Protein AF-R0CMU3-F1 (afdb_monomer_lite)

Radius of gyration: 20.27 Å; chains: 1; bounding box: 68×29×49 Å

pLDDT: mean 73.04, std 15.35, range [37.12, 91.12]

Organism: NCBI:txid1264675

Secondary structure (DSSP, 8-state):
-----SSSHHHHHHHHHHHHHHHHHHHHHHHHHHHHHHHHHHHHHHHTSHHHHHHHHHSPTT------B---HHHHHHTTSS-TTSPP-EEEEEEEGGG--TTSTT-SEEEEEEEETTEEEEEEE---

Sequence (128 aa):
MKSWILMGAASVAMACGAAIAADAESDLQLLSSAANAYAVNNFASLFKGTDVQDRVVAIPRGAAYGQSLHPSTDALKAMAYLPQTAAGGDVLLEFNPPSCNTKAVGACNLMVHTTVAGVRRTQIIHAR

Foldseek 3Di:
DDDDPDPPPVVVVVVVVVVVVVLQVVLQVLVLQLQVVVCVVCVLVVCPPVVNLVVLLVDPQPDWQPDWDWCFPVNSCVVVSHPPPGDGWTWTKTWRSNQDDNVDRQRIKIWIWIGGPRDIDIDIDGRD

Structure (mmCIF, N/CA/C/O backbone):
data_AF-R0CMU3-F1
#
_entry.id   AF-R0CMU3-F1
#
loop_
_atom_site.group_PDB
_atom_site.id
_atom_site.type_symbol
_atom_site.label_atom_id
_atom_site.label_alt_id
_atom_site.label_comp_id
_atom_site.label_asym_id
_atom_site.label_entity_id
_atom_site.label_seq_id
_atom_site.pdbx_PDB_ins_code
_atom_site.Cartn_x
_atom_site.Cartn_y
_atom_site.Cartn_z
_atom_site.occupancy
_atom_site.B_iso_or_equiv
_atom_site.auth_seq_id
_atom_site.auth_comp_id
_atom_site.auth_asym_id
_atom_site.auth_atom_id
_atom_site.pdbx_PDB_model_num
ATOM 1 N N . MET A 1 1 ? 52.063 -18.829 -26.736 1.00 37.12 1 MET A N 1
ATOM 2 C CA . MET A 1 1 ? 51.169 -17.651 -26.850 1.00 37.12 1 MET A CA 1
ATOM 3 C C . MET A 1 1 ? 49.748 -18.188 -26.994 1.00 37.12 1 MET A C 1
ATOM 5 O O . MET A 1 1 ? 49.597 -19.109 -27.773 1.00 37.12 1 MET A O 1
ATOM 9 N N . LYS A 1 2 ? 48.675 -17.747 -26.342 1.00 45.25 2 LYS A N 1
ATOM 10 C CA . LYS A 1 2 ? 48.407 -16.915 -25.162 1.00 45.25 2 LYS A CA 1
ATOM 11 C C . LYS A 1 2 ? 46.877 -17.069 -24.984 1.00 45.25 2 LYS A C 1
ATOM 13 O O . LYS A 1 2 ? 46.145 -16.645 -25.869 1.00 45.25 2 LYS A O 1
ATOM 18 N N . SER A 1 3 ? 46.413 -17.737 -23.922 1.00 44.94 3 SER A N 1
ATOM 19 C CA . SER A 1 3 ? 44.981 -17.949 -23.626 1.00 44.94 3 SER A CA 1
ATOM 20 C C . SER A 1 3 ? 44.270 -16.631 -23.350 1.00 44.94 3 SER A C 1
ATOM 22 O O . SER A 1 3 ? 44.597 -15.977 -22.365 1.00 44.94 3 SER A O 1
ATOM 24 N N . TRP A 1 4 ? 43.295 -16.269 -24.180 1.00 53.50 4 TRP A N 1
ATOM 25 C CA . TRP A 1 4 ? 42.271 -15.256 -23.903 1.00 53.50 4 TRP A CA 1
ATOM 26 C C . TRP A 1 4 ? 40.962 -15.767 -24.508 1.00 53.50 4 TRP A C 1
ATOM 28 O O . TRP A 1 4 ? 41.000 -16.569 -25.433 1.00 53.50 4 TRP A O 1
ATOM 38 N N . ILE A 1 5 ? 39.826 -15.270 -24.022 1.00 53.28 5 ILE A N 1
ATOM 39 C CA . ILE A 1 5 ? 38.448 -15.672 -24.369 1.00 53.28 5 ILE A CA 1
ATOM 40 C C . ILE A 1 5 ? 37.911 -16.809 -23.487 1.00 53.28 5 ILE A C 1
ATOM 42 O O . ILE A 1 5 ? 37.691 -17.918 -23.943 1.00 53.28 5 ILE A O 1
ATOM 46 N N . LEU A 1 6 ? 37.647 -16.512 -22.213 1.00 49.19 6 LEU A N 1
ATOM 47 C CA . LEU A 1 6 ? 36.534 -17.133 -21.462 1.00 49.19 6 LEU A CA 1
ATOM 48 C C . LEU A 1 6 ? 35.970 -16.205 -20.359 1.00 49.19 6 LEU A C 1
ATOM 50 O O . LEU A 1 6 ? 35.104 -16.600 -19.592 1.00 49.19 6 LEU A O 1
ATOM 54 N N . MET A 1 7 ? 36.394 -14.934 -20.313 1.00 49.50 7 MET A N 1
ATOM 55 C CA . MET A 1 7 ? 36.027 -13.957 -19.271 1.00 49.50 7 MET A CA 1
ATOM 56 C C . MET A 1 7 ? 34.880 -13.007 -19.683 1.00 49.50 7 MET A C 1
ATOM 58 O O . MET A 1 7 ? 34.650 -11.994 -19.031 1.00 49.50 7 MET A O 1
ATOM 62 N N . GLY A 1 8 ? 34.199 -13.283 -20.803 1.00 50.25 8 GLY A N 1
ATOM 63 C CA . GLY A 1 8 ? 33.208 -12.370 -21.397 1.00 50.25 8 GLY A CA 1
ATOM 64 C C . GLY A 1 8 ? 31.756 -12.633 -20.986 1.00 50.25 8 GLY A C 1
ATOM 65 O O . GLY A 1 8 ? 30.990 -11.691 -20.829 1.00 50.25 8 GLY A O 1
ATOM 66 N N . ALA A 1 9 ? 31.366 -13.893 -20.772 1.00 50.03 9 ALA A N 1
ATOM 67 C CA . ALA A 1 9 ? 29.960 -14.244 -20.539 1.00 50.03 9 ALA A CA 1
ATOM 68 C C . ALA A 1 9 ? 29.496 -13.978 -19.094 1.00 50.03 9 ALA A C 1
ATOM 70 O O . ALA A 1 9 ? 28.365 -13.547 -18.877 1.00 50.03 9 ALA A O 1
ATOM 71 N N . ALA A 1 10 ? 30.377 -14.170 -18.106 1.00 48.03 10 ALA A N 1
ATOM 72 C CA . ALA A 1 10 ? 30.051 -13.925 -16.698 1.00 48.03 10 ALA A CA 1
ATOM 73 C C . ALA A 1 10 ? 29.797 -12.433 -16.407 1.00 48.03 10 ALA A C 1
ATOM 75 O O . ALA A 1 10 ? 28.915 -12.088 -15.625 1.00 48.03 10 ALA A O 1
ATOM 76 N N . SER A 1 11 ? 30.524 -11.542 -17.084 1.00 45.19 11 SER A N 1
ATOM 77 C CA . SER A 1 11 ? 30.428 -10.089 -16.901 1.00 45.19 11 SER A CA 1
ATOM 78 C C . SER A 1 11 ? 29.117 -9.512 -17.447 1.00 45.19 11 SER A C 1
ATOM 80 O O . SER A 1 11 ? 28.551 -8.602 -16.849 1.00 45.19 11 SER A O 1
ATOM 82 N N . VAL A 1 12 ? 28.596 -10.066 -18.550 1.00 49.59 12 VAL A N 1
ATOM 83 C CA . VAL A 1 12 ? 27.335 -9.614 -19.169 1.00 49.59 12 VAL A CA 1
ATOM 84 C C . VAL A 1 12 ? 26.121 -10.096 -18.369 1.00 49.59 12 VAL A C 1
ATOM 86 O O . VAL A 1 12 ? 25.192 -9.322 -18.146 1.00 49.59 12 VAL A O 1
ATOM 89 N N . ALA A 1 13 ? 26.142 -11.336 -17.866 1.00 45.94 13 ALA A N 1
ATOM 90 C CA . ALA A 1 13 ? 25.067 -11.861 -17.021 1.00 45.94 13 ALA A CA 1
ATOM 91 C C . ALA A 1 13 ? 24.962 -11.115 -15.676 1.00 45.94 13 ALA A C 1
ATOM 93 O O . ALA A 1 13 ? 23.858 -10.792 -15.238 1.00 45.94 13 ALA A O 1
ATOM 94 N N . MET A 1 14 ? 26.099 -10.774 -15.052 1.00 46.78 14 MET A N 1
ATOM 95 C CA . MET A 1 14 ? 26.120 -9.972 -13.820 1.00 46.78 14 MET A CA 1
ATOM 96 C C . MET A 1 14 ? 25.670 -8.522 -14.047 1.00 46.78 14 MET A C 1
ATOM 98 O O . MET A 1 14 ? 24.945 -7.980 -13.217 1.00 46.78 14 MET A O 1
ATOM 102 N N . ALA A 1 15 ? 26.035 -7.904 -15.175 1.00 46.22 15 ALA A N 1
ATOM 103 C CA . ALA A 1 15 ? 25.594 -6.548 -15.508 1.00 46.22 15 ALA A CA 1
ATOM 104 C C . ALA A 1 15 ? 24.087 -6.472 -15.813 1.00 46.22 15 ALA A C 1
ATOM 106 O O . ALA A 1 15 ? 23.430 -5.512 -15.419 1.00 46.22 15 ALA A O 1
ATOM 107 N N . CYS A 1 16 ? 23.523 -7.496 -16.462 1.00 49.50 16 CYS A N 1
ATOM 108 C CA . CYS A 1 16 ? 22.091 -7.557 -16.753 1.00 49.50 16 CYS A CA 1
ATOM 109 C C . CYS A 1 16 ? 21.263 -7.792 -15.478 1.00 49.50 16 CYS A C 1
ATOM 111 O O . CYS A 1 16 ? 20.283 -7.091 -15.251 1.00 49.50 16 CYS A O 1
ATOM 113 N N . GLY A 1 17 ? 21.704 -8.691 -14.588 1.00 48.03 17 GLY A N 1
ATOM 114 C CA . GLY A 1 17 ? 21.063 -8.888 -13.282 1.00 48.03 17 GLY A CA 1
ATOM 115 C C . GLY A 1 17 ? 21.130 -7.650 -12.377 1.00 48.03 17 GLY A C 1
ATOM 116 O O . GLY A 1 17 ? 20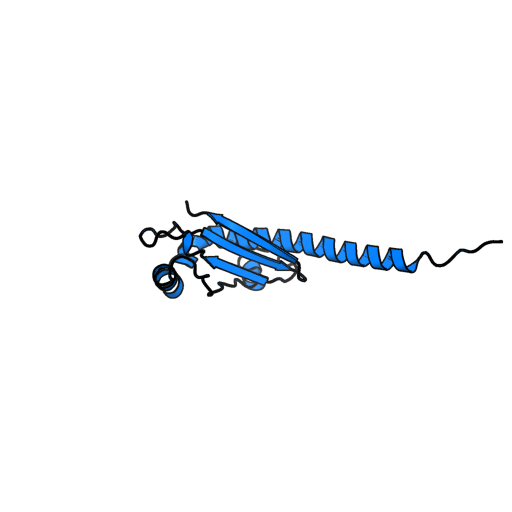.155 -7.337 -11.699 1.00 48.03 17 GLY A O 1
ATOM 117 N N . ALA A 1 18 ? 22.244 -6.910 -12.404 1.00 58.69 18 ALA A N 1
ATOM 118 C CA . ALA A 1 18 ? 22.398 -5.669 -11.643 1.00 58.69 18 ALA A CA 1
ATOM 119 C C . ALA A 1 18 ? 21.528 -4.520 -12.185 1.00 58.69 18 ALA A C 1
ATOM 121 O O . ALA A 1 18 ? 20.983 -3.759 -11.390 1.00 58.69 18 ALA A O 1
ATOM 122 N N . ALA A 1 19 ? 21.361 -4.412 -13.508 1.00 53.66 19 ALA A N 1
ATOM 123 C CA . ALA A 1 19 ? 20.463 -3.430 -14.120 1.00 53.66 19 ALA A CA 1
ATOM 124 C C . ALA A 1 19 ? 18.991 -3.720 -13.782 1.00 53.66 19 ALA A C 1
ATOM 126 O O . ALA A 1 19 ? 18.294 -2.836 -13.298 1.00 53.66 19 ALA A O 1
ATOM 127 N N . ILE A 1 20 ? 18.556 -4.980 -13.911 1.00 59.84 20 ILE A N 1
ATOM 128 C CA . ILE A 1 20 ? 17.186 -5.398 -13.566 1.00 59.84 20 ILE A CA 1
ATOM 129 C C . ILE A 1 20 ? 16.892 -5.158 -12.074 1.00 59.84 20 ILE A C 1
ATOM 131 O O . ILE A 1 20 ? 15.800 -4.722 -11.723 1.00 59.84 20 ILE A O 1
ATOM 135 N N . ALA A 1 21 ? 17.864 -5.404 -11.188 1.00 59.84 21 ALA A N 1
ATOM 136 C CA . ALA A 1 21 ? 17.715 -5.132 -9.759 1.00 59.84 21 ALA A CA 1
ATOM 137 C C . ALA A 1 21 ? 17.691 -3.626 -9.428 1.00 59.84 21 ALA A C 1
ATOM 139 O O . ALA A 1 21 ? 16.971 -3.217 -8.520 1.00 59.84 21 ALA A O 1
ATOM 140 N N . ALA A 1 22 ? 18.451 -2.798 -10.155 1.00 61.38 22 ALA A N 1
ATOM 141 C CA . ALA A 1 22 ? 18.462 -1.347 -9.968 1.00 61.38 22 ALA A CA 1
ATOM 142 C C . ALA A 1 22 ? 17.155 -0.690 -10.444 1.00 61.38 22 ALA A C 1
ATOM 144 O O . ALA A 1 22 ? 16.610 0.160 -9.737 1.00 61.38 22 ALA A O 1
ATOM 145 N N . ASP A 1 23 ? 16.630 -1.123 -11.592 1.00 69.94 23 ASP A N 1
ATOM 146 C CA . ASP A 1 23 ? 15.336 -0.668 -12.107 1.00 69.94 23 ASP A CA 1
ATOM 147 C C . ASP A 1 23 ? 14.199 -1.092 -11.162 1.00 69.94 23 ASP A C 1
ATOM 149 O O . ASP A 1 23 ? 13.372 -0.265 -10.777 1.00 69.94 23 ASP A O 1
ATOM 153 N N . ALA A 1 24 ? 14.229 -2.335 -10.665 1.00 74.38 24 ALA A N 1
ATOM 154 C CA . ALA A 1 24 ? 13.255 -2.825 -9.690 1.00 74.38 24 ALA A CA 1
ATOM 155 C C . ALA A 1 24 ? 13.286 -2.054 -8.357 1.00 74.38 24 ALA A C 1
ATOM 157 O O . ALA A 1 24 ? 12.230 -1.803 -7.779 1.00 74.38 24 ALA A O 1
ATOM 158 N N . GLU A 1 25 ? 14.460 -1.649 -7.861 1.00 82.19 25 GLU A N 1
ATOM 159 C CA . GLU A 1 25 ? 14.568 -0.850 -6.631 1.00 82.19 25 GLU A CA 1
ATOM 160 C C . GLU A 1 25 ? 14.047 0.583 -6.835 1.00 82.19 25 GLU A C 1
ATOM 162 O O . GLU A 1 25 ? 13.390 1.138 -5.949 1.00 82.19 25 GLU A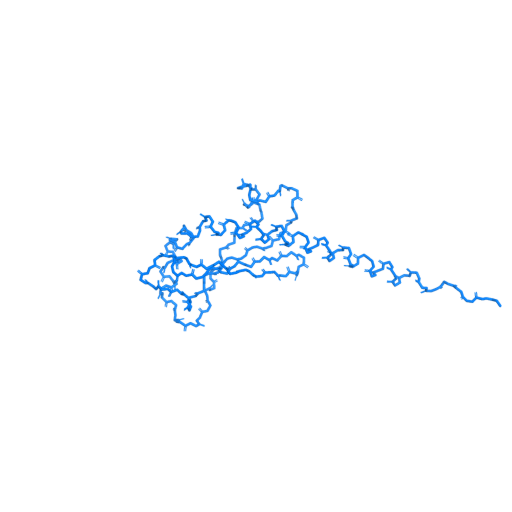 O 1
ATOM 167 N N . SER A 1 26 ? 14.294 1.178 -8.009 1.00 84.88 26 SER A N 1
ATOM 168 C CA . SER A 1 26 ? 13.759 2.496 -8.369 1.00 84.88 26 SER A CA 1
ATOM 169 C C . SER A 1 26 ? 12.231 2.475 -8.463 1.00 84.88 26 SER A C 1
ATOM 171 O O . SER A 1 26 ? 11.556 3.300 -7.837 1.00 84.88 26 SER A O 1
ATOM 173 N N . ASP A 1 27 ? 11.677 1.479 -9.155 1.00 86.69 27 ASP A N 1
ATOM 174 C CA . ASP A 1 27 ? 10.234 1.266 -9.260 1.00 86.69 27 ASP A CA 1
ATOM 175 C C . ASP A 1 27 ? 9.606 0.959 -7.894 1.00 86.69 27 ASP A C 1
ATOM 177 O O . ASP A 1 27 ? 8.553 1.505 -7.549 1.00 86.69 27 ASP A O 1
ATOM 181 N N . LEU A 1 28 ? 10.276 0.157 -7.059 1.00 88.44 28 LEU A N 1
ATOM 182 C CA . LEU A 1 28 ? 9.844 -0.115 -5.690 1.00 88.44 28 LEU A CA 1
ATOM 183 C C . LEU A 1 28 ? 9.814 1.161 -4.849 1.00 88.44 28 LEU A C 1
ATOM 185 O O . LEU A 1 28 ? 8.883 1.356 -4.064 1.00 88.44 28 LEU A O 1
ATOM 189 N N . GLN A 1 29 ? 10.805 2.042 -4.993 1.00 90.44 29 GLN A N 1
ATOM 190 C CA . GLN A 1 29 ? 10.847 3.313 -4.278 1.00 90.44 29 GLN A CA 1
ATOM 191 C C . GLN A 1 29 ? 9.708 4.243 -4.713 1.00 90.44 29 GLN A C 1
ATOM 193 O O . GLN A 1 29 ? 9.064 4.857 -3.855 1.00 90.44 29 GLN A O 1
ATOM 198 N N . LEU A 1 30 ? 9.427 4.312 -6.015 1.00 90.44 30 LEU A N 1
ATOM 199 C CA . LEU A 1 30 ? 8.326 5.092 -6.573 1.00 90.44 30 LEU A CA 1
ATOM 200 C C . LEU A 1 30 ? 6.967 4.571 -6.077 1.00 90.44 30 LEU A C 1
ATOM 202 O O . LEU A 1 30 ? 6.170 5.341 -5.533 1.00 90.44 30 LEU A O 1
ATOM 206 N N . LEU A 1 31 ? 6.732 3.259 -6.186 1.00 90.50 31 LEU A N 1
ATOM 207 C CA . LEU A 1 31 ? 5.500 2.611 -5.736 1.00 90.50 31 LEU A CA 1
ATOM 208 C C . LEU A 1 31 ? 5.321 2.728 -4.218 1.00 90.50 31 LEU A C 1
ATOM 210 O O . LEU A 1 31 ? 4.224 3.033 -3.756 1.00 90.50 31 LEU A O 1
ATOM 214 N N . SER A 1 32 ? 6.397 2.561 -3.439 1.00 90.94 32 SER A N 1
ATOM 215 C CA . SER A 1 32 ? 6.393 2.770 -1.982 1.00 90.94 32 SER A CA 1
ATOM 216 C C . SER A 1 32 ? 5.940 4.176 -1.612 1.00 90.94 32 SER A C 1
ATOM 218 O O . SER A 1 32 ? 5.106 4.341 -0.727 1.00 90.94 32 SER A O 1
ATOM 220 N N . SER A 1 33 ? 6.486 5.191 -2.286 1.00 91.12 33 SER A N 1
ATOM 221 C CA . SER A 1 33 ? 6.140 6.591 -2.037 1.00 91.12 33 SER A CA 1
ATOM 222 C C . SER A 1 33 ? 4.666 6.867 -2.350 1.00 91.12 33 SER A C 1
ATOM 224 O O . SER A 1 33 ? 3.951 7.435 -1.523 1.00 91.12 33 SER A O 1
ATOM 226 N N . ALA A 1 34 ? 4.187 6.389 -3.504 1.00 90.94 34 ALA A N 1
ATOM 227 C CA . ALA A 1 34 ? 2.796 6.527 -3.930 1.00 90.94 34 ALA A CA 1
ATOM 228 C C . ALA A 1 34 ? 1.821 5.829 -2.968 1.00 90.94 34 ALA A C 1
ATOM 230 O O . ALA A 1 34 ? 0.844 6.432 -2.521 1.00 90.94 34 ALA A O 1
ATOM 231 N N . ALA A 1 35 ? 2.112 4.576 -2.605 1.00 90.56 35 ALA A N 1
ATOM 232 C CA . ALA A 1 35 ? 1.318 3.796 -1.664 1.00 90.56 35 ALA A CA 1
ATOM 233 C C . ALA A 1 35 ? 1.265 4.455 -0.280 1.00 90.56 35 ALA A C 1
ATOM 235 O O . ALA A 1 35 ? 0.196 4.533 0.324 1.00 90.56 35 ALA A O 1
ATOM 236 N N . ASN A 1 36 ? 2.395 4.978 0.203 1.00 90.81 36 ASN A N 1
ATOM 237 C CA . ASN A 1 36 ? 2.463 5.687 1.476 1.00 90.81 36 ASN A CA 1
ATOM 238 C C . ASN A 1 36 ? 1.641 6.984 1.447 1.00 90.81 36 ASN A C 1
ATOM 240 O O . ASN A 1 36 ? 0.848 7.229 2.352 1.00 90.81 36 ASN A O 1
ATOM 244 N N . ALA A 1 37 ? 1.757 7.789 0.387 1.00 90.00 37 ALA A N 1
ATOM 245 C CA . ALA A 1 37 ? 0.965 9.008 0.229 1.00 90.00 37 ALA A CA 1
ATOM 246 C C . ALA A 1 37 ? -0.545 8.716 0.154 1.00 90.00 37 ALA A C 1
ATOM 248 O O . ALA A 1 37 ? -1.346 9.407 0.788 1.00 90.00 37 ALA A O 1
ATOM 249 N N . TYR A 1 38 ? -0.941 7.667 -0.574 1.00 89.50 38 TYR A N 1
ATOM 250 C CA . TYR A 1 38 ? -2.327 7.205 -0.613 1.00 89.50 38 TYR A CA 1
ATOM 251 C C . TYR A 1 38 ? -2.815 6.793 0.778 1.00 89.50 38 TYR A C 1
ATOM 253 O O . TYR A 1 38 ? -3.864 7.258 1.227 1.00 89.50 38 TYR A O 1
ATOM 261 N N . ALA A 1 39 ? -2.040 5.964 1.474 1.00 88.06 39 ALA A N 1
ATOM 262 C CA . ALA A 1 39 ? -2.387 5.441 2.784 1.00 88.06 39 ALA A CA 1
ATOM 263 C C . ALA A 1 39 ? -2.479 6.544 3.852 1.00 88.06 39 ALA A C 1
ATOM 265 O O . ALA A 1 39 ? -3.409 6.521 4.650 1.00 88.06 39 ALA A O 1
ATOM 266 N N . VAL A 1 40 ? -1.595 7.550 3.831 1.00 87.75 40 VAL A N 1
ATOM 267 C CA . VAL A 1 40 ? -1.675 8.722 4.722 1.00 87.75 40 VAL A CA 1
ATOM 268 C C . VAL A 1 40 ? -2.931 9.548 4.435 1.00 87.75 40 VAL A C 1
ATOM 270 O O . VAL A 1 40 ? -3.685 9.854 5.358 1.00 87.75 40 VAL A O 1
ATOM 273 N N . ASN A 1 41 ? -3.201 9.874 3.167 1.00 87.69 41 ASN A N 1
ATOM 274 C CA . ASN A 1 41 ? -4.334 10.732 2.799 1.00 87.69 41 ASN A CA 1
ATOM 275 C C . ASN A 1 41 ? -5.692 10.057 3.031 1.00 87.69 41 ASN A C 1
ATOM 277 O O . ASN A 1 41 ? -6.678 10.734 3.310 1.00 87.69 41 ASN A O 1
ATOM 281 N N . ASN A 1 42 ? -5.747 8.728 2.932 1.00 84.31 42 ASN A N 1
ATOM 282 C CA . ASN A 1 42 ? -6.982 7.959 3.066 1.00 84.31 42 ASN A CA 1
ATOM 283 C C . ASN A 1 42 ? -7.091 7.235 4.411 1.00 84.31 42 ASN A C 1
ATOM 285 O O . ASN A 1 42 ? -8.090 6.558 4.639 1.00 84.31 42 ASN A O 1
ATOM 289 N N . PHE A 1 43 ? -6.122 7.398 5.319 1.00 81.81 43 PHE A N 1
ATOM 290 C CA . PHE A 1 43 ? -6.001 6.630 6.561 1.00 81.81 43 PHE A CA 1
ATOM 291 C C . PHE A 1 43 ? -7.330 6.502 7.318 1.00 81.81 43 PHE A C 1
ATOM 293 O O . PHE A 1 43 ? -7.790 5.402 7.623 1.00 81.81 43 PHE A O 1
ATOM 300 N N . ALA A 1 44 ? -7.982 7.637 7.591 1.00 79.06 44 ALA A N 1
ATOM 301 C CA . ALA A 1 44 ? -9.228 7.665 8.349 1.00 79.06 44 ALA A CA 1
ATOM 302 C C . ALA A 1 44 ? -10.381 6.971 7.609 1.00 79.06 44 ALA A C 1
ATOM 304 O O . ALA A 1 44 ? -11.209 6.330 8.248 1.00 79.06 44 ALA A O 1
ATOM 305 N N . SER A 1 45 ? -10.436 7.082 6.279 1.00 80.31 45 SER A N 1
ATOM 306 C CA . SER A 1 45 ? -11.448 6.410 5.457 1.00 80.31 45 SER A CA 1
ATOM 307 C C . SER A 1 45 ? -11.207 4.903 5.390 1.00 80.31 45 SER A C 1
ATOM 309 O O . SER A 1 45 ? -12.159 4.137 5.486 1.00 80.31 45 SER A O 1
ATOM 311 N N . LEU A 1 46 ? -9.945 4.480 5.266 1.00 79.50 46 LEU A N 1
ATOM 312 C CA . LEU A 1 46 ? -9.546 3.070 5.271 1.00 79.50 46 LEU A CA 1
ATOM 313 C C . LEU A 1 46 ? -9.887 2.415 6.616 1.00 79.50 46 LEU A C 1
ATOM 315 O O . LEU A 1 46 ? -10.395 1.300 6.643 1.00 79.50 46 LEU A O 1
ATOM 319 N N . PHE A 1 47 ? -9.668 3.128 7.725 1.00 76.25 47 PHE A N 1
ATOM 320 C CA . PHE A 1 47 ? -10.012 2.646 9.062 1.00 76.25 47 PHE A CA 1
ATOM 321 C C . PHE A 1 47 ? -11.526 2.609 9.317 1.00 76.25 47 PHE A C 1
ATOM 323 O O . PHE A 1 47 ? -12.017 1.665 9.922 1.00 76.25 47 PHE A O 1
ATOM 330 N N . LYS A 1 48 ? -12.273 3.626 8.863 1.00 75.31 48 LYS A N 1
ATOM 331 C CA . LYS A 1 48 ? -13.735 3.735 9.048 1.00 75.31 48 LYS A CA 1
ATOM 332 C C . LYS A 1 48 ? -14.555 2.834 8.119 1.00 75.31 48 LYS A C 1
ATOM 334 O O . LYS A 1 48 ? -15.781 2.838 8.218 1.00 75.31 48 LYS A O 1
ATOM 339 N N . GLY A 1 49 ? -13.924 2.091 7.208 1.00 74.00 49 GLY A N 1
ATOM 340 C CA . GLY A 1 49 ? -14.614 1.026 6.487 1.00 74.00 49 GLY A CA 1
ATOM 341 C C . GLY A 1 49 ? -15.233 0.067 7.504 1.00 74.00 49 GLY A C 1
ATOM 342 O O . GLY A 1 49 ? -14.525 -0.420 8.381 1.00 74.00 49 GLY A O 1
ATOM 343 N N . THR A 1 50 ? -16.544 -0.169 7.415 1.00 60.56 50 THR A N 1
ATOM 344 C CA . THR A 1 50 ? -17.325 -0.890 8.441 1.00 60.56 50 THR A CA 1
ATOM 345 C C . THR A 1 50 ? -16.719 -2.248 8.800 1.00 60.56 50 THR A C 1
ATOM 347 O O . THR A 1 50 ? -16.638 -2.590 9.971 1.00 60.56 50 THR A O 1
ATOM 350 N N . ASP A 1 51 ? -16.187 -2.978 7.817 1.00 69.38 51 ASP A N 1
ATOM 351 C CA . ASP A 1 51 ? -15.525 -4.264 8.065 1.00 69.38 51 ASP A CA 1
ATOM 352 C C . ASP A 1 51 ? -14.163 -4.123 8.769 1.00 69.38 51 ASP A C 1
ATOM 354 O O . ASP A 1 51 ? -13.801 -4.953 9.596 1.00 69.38 51 ASP A O 1
ATOM 358 N N . VAL A 1 52 ? -13.414 -3.050 8.499 1.00 71.88 52 VAL A N 1
ATOM 359 C CA . VAL A 1 52 ? -12.082 -2.829 9.083 1.00 71.88 52 VAL A CA 1
ATOM 360 C C . VAL A 1 52 ? -12.191 -2.419 10.542 1.00 71.88 52 VAL A C 1
ATOM 362 O O . VAL A 1 52 ? -11.519 -3.003 11.392 1.00 71.88 52 VAL A O 1
ATOM 365 N N . GLN A 1 53 ? -13.056 -1.454 10.852 1.00 72.62 53 GLN A N 1
ATOM 366 C CA . GLN A 1 53 ? -13.227 -0.972 12.218 1.00 72.62 53 GLN A CA 1
ATOM 367 C C . GLN A 1 53 ? -13.702 -2.092 13.152 1.00 72.62 53 GLN A C 1
ATOM 369 O O . GLN A 1 53 ? -13.083 -2.326 14.192 1.00 72.62 53 GLN A O 1
ATOM 374 N N . ASP A 1 54 ? -14.756 -2.813 12.767 1.00 71.75 54 ASP A N 1
ATOM 375 C CA . ASP A 1 54 ? -15.357 -3.851 13.607 1.00 71.75 54 ASP A CA 1
ATOM 376 C C . ASP A 1 54 ? -14.384 -5.009 13.853 1.00 71.75 54 ASP A C 1
ATOM 378 O O . ASP A 1 54 ? -14.262 -5.520 14.970 1.00 71.75 54 ASP A O 1
ATOM 382 N N . ARG A 1 55 ? -13.616 -5.393 12.831 1.00 67.62 55 ARG A N 1
ATOM 383 C CA . ARG A 1 55 ? -12.677 -6.510 12.934 1.00 67.62 55 ARG A CA 1
ATOM 384 C C . ARG A 1 55 ? -11.385 -6.141 13.650 1.00 67.62 55 ARG A C 1
ATOM 386 O O . ARG A 1 55 ? -10.893 -6.952 14.427 1.00 67.62 55 ARG A O 1
ATOM 393 N N . VAL A 1 56 ? -10.849 -4.936 13.461 1.00 68.94 56 VAL A N 1
ATOM 394 C CA . VAL A 1 56 ? -9.694 -4.463 14.246 1.00 68.94 56 VAL A CA 1
ATOM 395 C C . VAL A 1 56 ? -10.036 -4.414 15.741 1.00 68.94 56 VAL A C 1
ATOM 397 O O . VAL A 1 56 ? -9.178 -4.714 16.569 1.00 68.94 56 VAL A O 1
ATOM 400 N N . VAL A 1 57 ? -11.288 -4.100 16.097 1.00 67.06 57 VAL A N 1
ATOM 401 C CA . VAL A 1 57 ? -11.775 -4.142 17.487 1.00 67.06 57 VAL A CA 1
ATOM 402 C C . VAL A 1 57 ? -11.982 -5.577 17.992 1.00 67.06 57 VAL A C 1
ATOM 404 O O . VAL A 1 57 ? -11.732 -5.843 19.168 1.00 67.06 57 VAL A O 1
ATOM 407 N N . ALA A 1 58 ? -12.425 -6.498 17.131 1.00 66.94 58 ALA A N 1
ATOM 408 C CA . ALA A 1 58 ? -12.736 -7.881 17.500 1.00 66.94 58 ALA A CA 1
ATOM 409 C C . ALA A 1 58 ? -11.522 -8.832 17.530 1.00 66.94 58 ALA A C 1
ATOM 411 O O . ALA A 1 58 ? -11.592 -9.891 18.159 1.00 66.94 58 ALA A O 1
ATOM 412 N N . ILE A 1 59 ? -10.418 -8.501 16.854 1.00 62.41 59 ILE A N 1
ATOM 413 C CA . ILE A 1 59 ? -9.237 -9.369 16.789 1.00 62.41 59 ILE A CA 1
ATOM 414 C C . ILE A 1 59 ? -8.457 -9.325 18.116 1.00 62.41 59 ILE A C 1
ATOM 416 O O . ILE A 1 59 ? -8.109 -8.243 18.598 1.00 62.41 59 ILE A O 1
ATOM 420 N N . PRO A 1 60 ? -8.124 -10.488 18.711 1.00 57.88 60 PRO A N 1
ATOM 421 C CA . PRO A 1 60 ? -7.301 -10.545 19.912 1.00 57.88 60 PRO A CA 1
ATOM 422 C C . PRO A 1 60 ? -5.948 -9.862 19.687 1.00 57.88 60 PRO A C 1
ATOM 424 O O . PRO A 1 60 ? -5.305 -10.058 18.652 1.00 57.88 60 PRO A O 1
ATOM 427 N N . ARG A 1 61 ? -5.478 -9.098 20.682 1.00 54.56 61 ARG A N 1
ATOM 428 C CA . ARG A 1 61 ? -4.136 -8.491 20.664 1.00 54.56 61 ARG A CA 1
ATOM 429 C C . ARG A 1 61 ? -3.091 -9.562 20.321 1.00 54.56 61 ARG A C 1
ATOM 431 O O . ARG A 1 61 ? -2.908 -10.498 21.091 1.00 54.56 61 ARG A O 1
ATOM 438 N N . GLY A 1 62 ? -2.413 -9.407 19.183 1.00 45.72 62 GLY A N 1
ATOM 439 C CA . GLY A 1 62 ? -1.358 -10.320 18.722 1.00 45.72 62 GLY A CA 1
ATOM 440 C C . GLY A 1 62 ? -1.698 -11.147 17.479 1.00 45.72 62 GLY A C 1
ATOM 441 O O . GLY A 1 62 ? -0.806 -11.802 16.950 1.00 45.72 62 GLY A O 1
ATOM 442 N N . ALA A 1 63 ? -2.935 -11.101 16.977 1.00 50.16 63 ALA A N 1
ATOM 443 C CA . ALA A 1 63 ? -3.286 -11.679 15.680 1.00 50.16 63 ALA A CA 1
ATOM 444 C C . ALA A 1 63 ? -3.158 -10.631 14.557 1.00 50.16 63 ALA A C 1
ATOM 446 O O . ALA A 1 63 ? -3.566 -9.480 14.722 1.00 50.16 63 ALA A O 1
ATOM 447 N N . ALA A 1 64 ? -2.555 -11.029 13.433 1.00 51.94 64 ALA A N 1
ATOM 448 C CA . ALA A 1 64 ? -2.396 -10.188 12.248 1.00 51.94 64 ALA A CA 1
ATOM 449 C C . ALA A 1 64 ? -3.758 -9.921 11.588 1.00 51.94 64 ALA A C 1
ATOM 451 O O . ALA A 1 64 ? -4.616 -10.811 11.523 1.00 51.94 64 ALA A O 1
ATOM 452 N N . TYR A 1 65 ? -3.965 -8.699 11.100 1.00 56.66 65 TYR A N 1
ATOM 453 C CA . TYR A 1 65 ? -5.189 -8.340 10.395 1.00 56.66 65 TYR A CA 1
ATOM 454 C C . TYR A 1 65 ? -5.086 -8.858 8.961 1.00 56.66 65 TYR A C 1
ATOM 456 O O . TYR A 1 65 ? -4.561 -8.200 8.075 1.00 56.66 65 TYR A O 1
ATOM 464 N N . GLY A 1 66 ? -5.609 -10.056 8.704 1.00 49.88 66 GLY A N 1
ATOM 465 C CA . GLY A 1 66 ? -5.523 -10.691 7.384 1.00 49.88 66 GLY A CA 1
ATOM 466 C C . GLY A 1 66 ? -6.353 -10.035 6.273 1.00 49.88 66 GLY A C 1
ATOM 467 O O . GLY A 1 66 ? -6.498 -10.648 5.218 1.00 49.88 66 GLY A O 1
ATOM 468 N N . GLN A 1 67 ? -6.950 -8.851 6.486 1.00 53.69 67 GLN A N 1
ATOM 469 C CA . GLN A 1 67 ? -7.611 -8.138 5.397 1.00 53.69 67 GLN A CA 1
ATOM 470 C C . GLN A 1 67 ? -6.698 -7.079 4.802 1.00 53.69 67 GLN A C 1
ATOM 472 O O . GLN A 1 67 ? -6.442 -6.010 5.349 1.00 53.69 67 GLN A O 1
ATOM 477 N N . SER A 1 68 ? -6.226 -7.444 3.631 1.00 56.06 68 SER A N 1
ATOM 478 C CA . SER A 1 68 ? -5.429 -6.643 2.746 1.00 56.06 68 SER A CA 1
ATOM 479 C C . SER A 1 68 ? -6.285 -5.607 2.023 1.00 56.06 68 SER A C 1
ATOM 481 O O . SER A 1 68 ? -7.127 -5.977 1.203 1.00 56.06 68 SER A O 1
ATOM 483 N N . LEU A 1 69 ? -6.063 -4.316 2.265 1.00 66.56 69 LEU A N 1
ATOM 484 C CA . LEU A 1 69 ? -6.572 -3.292 1.352 1.00 66.56 69 LEU A CA 1
ATOM 485 C C . LEU A 1 69 ? -5.536 -3.142 0.236 1.00 66.56 69 LEU A C 1
ATOM 487 O O . LEU A 1 69 ? -4.406 -2.727 0.488 1.00 66.56 69 LEU A O 1
ATOM 491 N N . HIS A 1 70 ? -5.911 -3.542 -0.978 1.00 72.94 70 HIS A N 1
ATOM 492 C CA . HIS A 1 70 ? -5.038 -3.524 -2.151 1.00 72.94 70 HIS A CA 1
ATOM 493 C C . HIS A 1 70 ? -5.460 -2.399 -3.095 1.00 72.94 70 HIS A C 1
ATOM 495 O O . HIS A 1 70 ? -6.297 -2.626 -3.973 1.00 72.94 70 HIS A O 1
ATOM 501 N N . PRO A 1 71 ? -4.942 -1.168 -2.952 1.00 76.19 71 PRO A N 1
ATOM 502 C CA . PRO A 1 71 ? -5.023 -0.236 -4.061 1.00 76.19 71 PRO A CA 1
ATOM 503 C C . PRO A 1 71 ? -4.169 -0.809 -5.201 1.00 76.19 71 PRO A C 1
ATOM 505 O O . PRO A 1 71 ? -2.953 -0.941 -5.065 1.00 76.19 71 PRO A O 1
ATOM 508 N N . SER A 1 72 ? -4.796 -1.187 -6.317 1.00 81.94 72 SER A N 1
ATOM 509 C CA . SER A 1 72 ? -4.049 -1.653 -7.489 1.00 81.94 72 SER A CA 1
ATOM 510 C C . SER A 1 72 ? -3.124 -0.547 -8.005 1.00 81.94 72 SER A C 1
ATOM 512 O O . SER A 1 72 ? -3.400 0.645 -7.822 1.00 81.94 72 SER A O 1
ATOM 514 N N . THR A 1 73 ? -2.040 -0.916 -8.697 1.00 84.62 73 THR A N 1
ATOM 515 C CA . THR A 1 73 ? -1.181 0.074 -9.367 1.00 84.62 73 THR A CA 1
ATOM 516 C C . THR A 1 73 ? -2.011 0.996 -10.268 1.00 84.62 73 THR A C 1
ATOM 518 O O . THR A 1 73 ? -1.805 2.208 -10.270 1.00 84.62 73 THR A O 1
ATOM 521 N N . ASP A 1 74 ? -2.997 0.443 -10.977 1.00 84.31 74 ASP A N 1
ATOM 522 C CA . ASP A 1 74 ? -3.891 1.201 -11.856 1.00 84.31 74 ASP A CA 1
ATOM 523 C C . ASP A 1 74 ? -4.758 2.201 -11.090 1.00 84.31 74 ASP A C 1
ATOM 525 O O . ASP A 1 74 ? -4.945 3.326 -11.550 1.00 84.31 74 ASP A O 1
ATOM 529 N N . ALA A 1 75 ? -5.236 1.842 -9.895 1.00 85.38 75 ALA A N 1
ATOM 530 C CA . ALA A 1 75 ? -5.957 2.773 -9.036 1.00 85.38 75 ALA A CA 1
ATOM 531 C C . ALA A 1 75 ? -5.046 3.930 -8.597 1.00 85.38 75 ALA A C 1
ATOM 533 O O . ALA A 1 75 ? -5.445 5.093 -8.668 1.00 85.38 75 ALA A O 1
ATOM 534 N N . LEU A 1 76 ? -3.800 3.640 -8.202 1.00 87.38 76 LEU A N 1
ATOM 535 C CA . LEU A 1 76 ? -2.826 4.674 -7.833 1.00 87.38 76 LEU A CA 1
ATOM 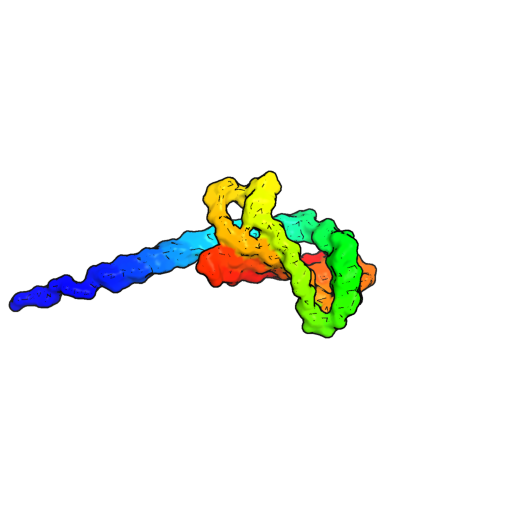536 C C . LEU A 1 76 ? -2.480 5.590 -9.017 1.00 87.38 76 LEU A C 1
ATOM 538 O O . LEU A 1 76 ? -2.333 6.799 -8.827 1.00 87.38 76 LEU A O 1
ATOM 542 N N . LYS A 1 77 ? -2.413 5.046 -10.238 1.00 88.94 77 LYS A N 1
ATOM 543 C CA . LYS A 1 77 ? -2.250 5.821 -11.477 1.00 88.94 77 LYS A CA 1
ATOM 544 C C . LYS A 1 77 ? -3.465 6.701 -11.767 1.00 88.94 77 LYS A C 1
ATOM 546 O O . LYS A 1 77 ? -3.309 7.888 -12.045 1.00 88.94 77 LYS A O 1
ATOM 551 N N . ALA A 1 78 ? -4.674 6.149 -11.672 1.00 87.81 78 ALA A N 1
ATOM 552 C CA . ALA A 1 78 ? -5.925 6.871 -11.913 1.00 87.81 78 ALA A CA 1
ATOM 553 C C . ALA A 1 78 ? -6.142 8.025 -10.920 1.00 87.81 78 ALA A C 1
ATOM 555 O O . ALA A 1 78 ? -6.664 9.073 -11.289 1.00 87.81 78 ALA A O 1
ATOM 556 N N . MET A 1 79 ? -5.693 7.856 -9.675 1.00 85.94 79 MET A N 1
ATOM 557 C CA . MET A 1 79 ? -5.732 8.883 -8.628 1.00 85.94 79 MET A CA 1
ATOM 558 C C . MET A 1 79 ? -4.525 9.841 -8.653 1.00 85.94 79 MET A C 1
ATOM 560 O O . MET A 1 79 ? -4.384 10.659 -7.748 1.00 85.94 79 MET A O 1
ATOM 564 N N . ALA A 1 80 ? -3.647 9.738 -9.657 1.00 88.12 80 ALA A N 1
ATOM 565 C CA . ALA A 1 80 ? -2.439 10.551 -9.813 1.00 88.12 80 ALA A CA 1
ATOM 566 C C . ALA A 1 80 ? -1.416 10.455 -8.656 1.00 88.12 80 ALA A C 1
ATOM 568 O O . ALA A 1 80 ? -0.557 11.324 -8.518 1.00 88.12 80 ALA A O 1
ATOM 569 N N . TYR A 1 81 ? -1.454 9.383 -7.857 1.00 86.44 81 TYR A N 1
ATOM 570 C CA . TYR A 1 81 ? -0.393 9.069 -6.889 1.00 86.44 81 TYR A CA 1
ATOM 571 C C . TYR A 1 81 ? 0.841 8.465 -7.559 1.00 86.44 81 TYR A C 1
ATOM 573 O O . TYR A 1 81 ? 1.946 8.584 -7.033 1.00 86.44 81 TYR A O 1
ATOM 581 N N . LEU A 1 82 ? 0.652 7.808 -8.705 1.00 89.56 82 LEU A N 1
ATOM 582 C CA . LEU A 1 82 ? 1.710 7.148 -9.455 1.00 89.56 82 LEU A CA 1
ATOM 583 C C . LEU A 1 82 ? 1.722 7.647 -10.914 1.00 89.56 82 LEU A C 1
ATOM 585 O O . LEU A 1 82 ? 0.657 7.741 -11.527 1.00 89.56 82 LEU A O 1
ATOM 589 N N . PRO A 1 83 ? 2.894 7.951 -11.504 1.00 86.94 83 PRO A N 1
ATOM 590 C CA . PRO A 1 83 ? 3.001 8.271 -12.924 1.00 86.94 83 PRO A CA 1
ATOM 591 C C . PRO A 1 83 ? 2.439 7.154 -13.812 1.00 86.94 83 PRO A C 1
ATOM 593 O O . PRO A 1 83 ? 2.621 5.969 -13.533 1.00 86.94 83 PRO A O 1
ATOM 596 N N . GLN A 1 84 ? 1.825 7.521 -14.938 1.00 86.56 84 GLN A N 1
ATOM 597 C CA . GLN A 1 84 ? 1.270 6.548 -15.893 1.00 86.56 84 GLN A CA 1
ATOM 598 C C . GLN A 1 84 ? 2.341 5.587 -16.443 1.00 86.56 84 GLN A C 1
ATOM 600 O O . GLN A 1 84 ? 2.057 4.415 -16.695 1.00 86.56 84 GLN A O 1
ATOM 605 N N . THR A 1 85 ? 3.581 6.070 -16.556 1.00 84.19 85 THR A N 1
ATOM 606 C CA . THR A 1 85 ? 4.757 5.333 -17.040 1.00 84.19 85 THR A CA 1
ATOM 607 C C . THR A 1 85 ? 5.393 4.408 -16.002 1.00 84.19 85 THR A C 1
ATOM 609 O O . THR A 1 85 ? 6.316 3.682 -16.350 1.00 84.19 85 THR A O 1
ATOM 612 N N . ALA A 1 86 ? 4.950 4.439 -14.742 1.00 82.00 86 ALA A N 1
ATOM 613 C CA . ALA A 1 86 ? 5.520 3.609 -13.685 1.00 82.00 86 ALA A CA 1
ATOM 614 C C . ALA A 1 86 ? 5.250 2.117 -13.917 1.00 82.00 86 ALA A C 1
ATOM 616 O O . ALA A 1 86 ? 4.164 1.743 -14.389 1.00 82.00 86 ALA A O 1
ATOM 617 N N . ALA A 1 87 ? 6.207 1.274 -13.527 1.00 81.44 87 ALA A N 1
ATOM 618 C CA . ALA A 1 87 ? 6.036 -0.170 -13.559 1.00 81.44 87 ALA A CA 1
ATOM 619 C C . ALA A 1 87 ? 4.909 -0.643 -12.623 1.00 81.44 87 ALA A C 1
ATOM 621 O O . ALA A 1 87 ? 4.503 0.040 -11.678 1.00 81.44 87 ALA A O 1
ATOM 622 N N . GLY A 1 88 ? 4.375 -1.825 -12.934 1.00 81.25 88 GLY A N 1
ATOM 623 C CA . GLY A 1 88 ? 3.391 -2.513 -12.102 1.00 81.25 88 GLY A CA 1
ATOM 624 C C . GLY A 1 88 ? 4.012 -3.088 -10.831 1.00 81.25 88 GLY A C 1
ATOM 625 O O . GLY A 1 88 ? 5.193 -3.433 -10.805 1.00 81.25 88 GLY A O 1
ATOM 626 N N . GLY A 1 89 ? 3.200 -3.238 -9.791 1.00 86.56 89 GLY A N 1
ATOM 627 C CA . GLY A 1 89 ? 3.601 -3.910 -8.562 1.00 86.56 89 GLY A CA 1
ATOM 628 C C . GLY A 1 89 ? 2.447 -4.059 -7.582 1.00 86.56 89 GLY A C 1
ATOM 629 O O . GLY A 1 89 ? 1.373 -3.484 -7.760 1.00 86.56 89 GLY A O 1
ATOM 630 N N . ASP A 1 90 ? 2.686 -4.814 -6.522 1.00 88.19 90 ASP A N 1
ATOM 631 C CA . ASP A 1 90 ? 1.666 -5.105 -5.525 1.00 88.19 90 ASP A CA 1
ATOM 632 C C . ASP A 1 90 ? 1.748 -4.112 -4.372 1.00 88.19 90 ASP A C 1
ATOM 634 O O . ASP A 1 90 ? 2.836 -3.792 -3.883 1.00 88.19 90 ASP A O 1
ATOM 638 N N . VAL A 1 91 ? 0.588 -3.646 -3.913 1.00 88.31 91 VAL A N 1
ATOM 639 C CA . VAL A 1 91 ? 0.455 -2.806 -2.722 1.00 88.31 91 VAL A CA 1
ATOM 640 C C . VAL A 1 91 ? -0.537 -3.456 -1.779 1.00 88.31 91 VAL A C 1
ATOM 642 O O . VAL A 1 91 ? -1.689 -3.667 -2.133 1.00 88.31 91 VAL A O 1
ATOM 645 N N . LEU A 1 92 ? -0.086 -3.720 -0.561 1.00 88.19 92 LEU A N 1
ATOM 646 C CA . LEU A 1 92 ? -0.864 -4.313 0.512 1.00 88.19 92 LEU A CA 1
ATOM 647 C C . LEU A 1 92 ? -0.846 -3.362 1.710 1.00 88.19 92 LEU A C 1
ATOM 649 O O . LEU A 1 92 ? 0.219 -3.054 2.243 1.00 88.19 92 LEU A O 1
ATOM 653 N N . LEU A 1 93 ? -2.021 -2.927 2.155 1.00 86.50 93 LEU A N 1
ATOM 654 C CA . LEU A 1 93 ? -2.179 -2.150 3.381 1.00 86.50 93 LEU A CA 1
ATOM 655 C C . LEU A 1 93 ? -2.784 -3.032 4.479 1.00 86.50 93 LEU A C 1
ATOM 657 O O . LEU A 1 93 ? -3.813 -3.673 4.257 1.00 86.50 93 LEU A O 1
ATOM 661 N N . GLU A 1 94 ? -2.161 -3.038 5.656 1.00 83.81 94 GLU A N 1
ATOM 662 C CA . GLU A 1 94 ? -2.579 -3.831 6.817 1.00 83.81 94 GLU A CA 1
ATOM 663 C C . GLU A 1 94 ? -2.566 -2.983 8.096 1.00 83.81 94 GLU A C 1
ATOM 665 O O . GLU A 1 94 ? -1.537 -2.427 8.481 1.00 83.81 94 GLU A O 1
ATOM 670 N N . PHE A 1 95 ? -3.698 -2.888 8.794 1.00 80.56 95 PHE A N 1
ATOM 671 C CA . PHE A 1 95 ? -3.725 -2.281 10.126 1.00 80.56 95 PHE A CA 1
ATOM 672 C C . PHE A 1 95 ? -3.127 -3.239 11.151 1.00 80.56 95 PHE A C 1
ATOM 674 O O . PHE A 1 95 ? -3.496 -4.404 11.180 1.00 80.56 95 PHE A O 1
ATOM 681 N N . ASN A 1 96 ? -2.245 -2.746 12.020 1.00 77.12 96 ASN A N 1
ATOM 682 C CA . ASN A 1 96 ? -1.578 -3.548 13.045 1.00 77.12 96 ASN A CA 1
ATOM 683 C C . ASN A 1 96 ? -2.405 -3.548 14.355 1.00 77.12 96 ASN A C 1
ATOM 685 O O . ASN A 1 96 ? -2.327 -2.567 15.107 1.00 77.12 96 ASN A O 1
ATOM 689 N N . PRO A 1 97 ? -3.169 -4.615 14.683 1.00 66.44 97 PRO A N 1
ATOM 690 C CA . PRO A 1 97 ? -4.121 -4.595 15.801 1.00 66.44 97 PRO A CA 1
ATOM 691 C C . PRO A 1 97 ? -3.487 -4.389 17.188 1.00 66.44 97 PRO A C 1
ATOM 693 O O . PRO A 1 97 ? -4.050 -3.633 17.978 1.00 66.44 97 PRO A O 1
ATOM 696 N N . PRO A 1 98 ? -2.304 -4.959 17.518 1.00 66.81 98 PRO A N 1
ATOM 697 C CA . PRO A 1 98 ? -1.575 -4.623 18.744 1.00 66.81 98 PRO A CA 1
ATOM 698 C C . PRO A 1 98 ? -1.355 -3.127 18.984 1.00 66.81 98 PRO A C 1
ATOM 700 O O . PRO A 1 98 ? -1.294 -2.699 20.134 1.00 66.81 98 PRO A O 1
ATOM 703 N N . SER A 1 99 ? -1.222 -2.339 17.913 1.00 68.25 99 SER A N 1
ATOM 704 C CA . SER A 1 99 ? -1.007 -0.892 18.001 1.00 68.25 99 SER A CA 1
ATOM 705 C C . SER A 1 99 ? -2.296 -0.074 18.062 1.00 68.25 99 SER A C 1
ATOM 707 O O . SER A 1 99 ? -2.219 1.131 18.259 1.00 68.25 99 SER A O 1
ATOM 709 N N . CYS A 1 100 ? -3.458 -0.710 17.904 1.00 69.06 100 CYS A N 1
ATOM 710 C CA . CYS A 1 100 ? -4.752 -0.054 17.827 1.00 69.06 100 CYS A CA 1
ATOM 711 C C . CYS A 1 100 ? -5.368 0.203 19.203 1.00 69.06 100 CYS A C 1
ATOM 713 O O . CYS A 1 100 ? -5.653 -0.725 19.964 1.00 69.06 100 CYS A O 1
ATOM 715 N N . ASN A 1 101 ? -5.670 1.466 19.505 1.00 68.31 101 ASN A N 1
ATOM 716 C CA . ASN A 1 101 ? -6.592 1.790 20.591 1.00 68.31 101 ASN A CA 1
ATOM 717 C C . ASN A 1 101 ? -8.040 1.689 20.090 1.00 68.31 101 ASN A C 1
ATOM 719 O O . ASN A 1 101 ? -8.511 2.538 19.337 1.00 68.31 101 ASN A O 1
ATOM 723 N N . THR A 1 102 ? -8.775 0.682 20.563 1.00 60.81 102 THR A N 1
ATOM 724 C CA . THR A 1 102 ? -10.168 0.411 20.163 1.00 60.81 102 THR A CA 1
ATOM 725 C C . THR A 1 102 ? -11.162 1.510 20.551 1.00 60.81 102 THR A C 1
ATOM 727 O O . THR A 1 102 ? -12.309 1.477 20.115 1.00 60.81 102 THR A O 1
ATOM 730 N N . LYS A 1 103 ? -10.743 2.496 21.356 1.00 59.78 103 LYS A N 1
ATOM 731 C CA . LYS A 1 103 ? -11.577 3.628 21.787 1.00 59.78 103 LYS A CA 1
ATOM 732 C C . LYS A 1 103 ? -11.352 4.911 20.980 1.00 59.78 103 LYS A C 1
ATOM 734 O O . LYS A 1 103 ? -12.116 5.855 21.157 1.00 59.78 103 LYS A O 1
ATOM 739 N N . ALA A 1 104 ? -10.329 4.970 20.123 1.00 58.94 104 ALA A N 1
ATOM 740 C CA . ALA A 1 104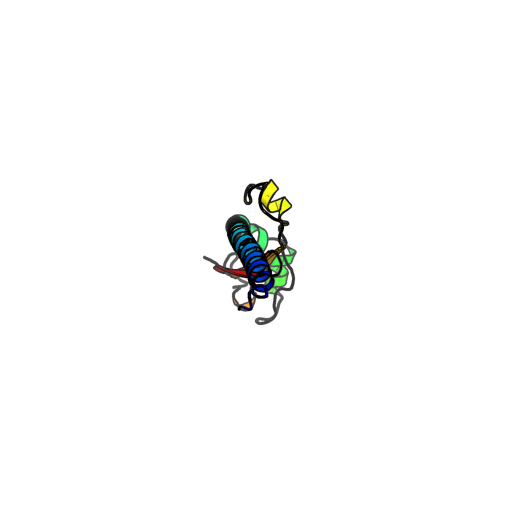 ? -9.979 6.173 19.369 1.00 58.94 104 ALA A CA 1
ATOM 741 C C . ALA A 1 104 ? -9.662 5.846 17.901 1.00 58.94 104 ALA A C 1
ATOM 743 O O . ALA A 1 104 ? -8.647 5.226 17.584 1.00 58.94 104 ALA A O 1
ATOM 744 N N . VAL A 1 105 ? -10.530 6.308 16.996 1.00 54.16 105 VAL A N 1
ATOM 745 C CA . VAL A 1 105 ? -10.282 6.308 15.547 1.00 54.16 105 VAL A CA 1
ATOM 746 C C . VAL A 1 105 ? -9.003 7.099 15.276 1.00 54.16 105 VAL A C 1
ATOM 748 O O . VAL A 1 105 ? -8.909 8.251 15.688 1.00 54.16 105 VAL A O 1
ATOM 751 N N . GLY A 1 106 ? -8.039 6.502 14.576 1.00 56.41 106 GLY A N 1
ATOM 752 C CA . GLY A 1 106 ? -6.766 7.162 14.267 1.00 56.41 106 GLY A CA 1
ATOM 753 C C . GLY A 1 106 ? -5.591 6.733 15.138 1.00 56.41 106 GLY A C 1
ATOM 754 O O . GLY A 1 106 ? -4.475 7.078 14.791 1.00 56.41 106 GLY A O 1
ATOM 755 N N . ALA A 1 107 ? -5.811 5.926 16.183 1.00 67.94 107 ALA A N 1
ATOM 756 C CA . ALA A 1 107 ? -4.772 5.399 17.072 1.00 67.94 107 ALA A CA 1
ATOM 757 C C . ALA A 1 107 ? -4.285 3.988 16.676 1.00 67.94 107 ALA A C 1
ATOM 759 O O . ALA A 1 107 ? -3.997 3.180 17.551 1.00 67.94 107 ALA A O 1
ATOM 760 N N . CYS A 1 108 ? -4.262 3.670 15.379 1.00 74.69 108 CYS A N 1
ATOM 761 C CA . CYS A 1 108 ? -3.726 2.428 14.817 1.00 74.69 108 CYS A CA 1
ATOM 762 C C . CYS A 1 108 ? -2.494 2.711 13.961 1.00 74.69 108 CYS A C 1
ATOM 764 O O . CYS A 1 108 ? -2.481 3.685 13.218 1.00 74.69 108 CYS A O 1
ATOM 766 N N . ASN A 1 109 ? -1.493 1.837 13.964 1.00 83.00 109 ASN A N 1
ATOM 767 C CA . ASN A 1 109 ? -0.482 1.882 12.913 1.00 83.00 109 ASN A CA 1
ATOM 768 C C . ASN A 1 109 ? -1.007 1.162 11.665 1.00 83.00 109 ASN A C 1
ATOM 770 O O . ASN A 1 109 ? -1.646 0.111 11.765 1.00 83.00 109 ASN A O 1
ATOM 774 N N . LEU A 1 110 ? -0.700 1.712 10.494 1.00 83.00 110 LEU A N 1
ATOM 775 C CA . LEU A 1 110 ? -0.971 1.100 9.197 1.00 83.00 110 LEU A CA 1
ATOM 776 C C . LEU A 1 110 ? 0.357 0.693 8.566 1.00 83.00 110 LEU A C 1
ATOM 778 O O . LEU A 1 110 ? 1.242 1.522 8.364 1.00 83.00 110 LEU A O 1
ATOM 782 N N . MET A 1 111 ? 0.506 -0.591 8.279 1.00 87.19 111 MET A N 1
ATOM 783 C CA . MET A 1 111 ? 1.640 -1.139 7.554 1.00 87.19 111 MET A CA 1
ATOM 784 C C . MET A 1 111 ? 1.345 -1.070 6.058 1.00 87.19 111 MET A C 1
ATOM 786 O O . MET A 1 111 ? 0.308 -1.536 5.594 1.00 87.19 111 MET A O 1
ATOM 790 N N . VAL A 1 112 ? 2.261 -0.468 5.310 1.00 89.44 112 VAL A N 1
ATOM 791 C CA . VAL A 1 112 ? 2.214 -0.339 3.855 1.00 89.44 112 VAL A CA 1
ATOM 792 C C . VAL A 1 112 ? 3.289 -1.243 3.283 1.00 89.44 112 VAL A C 1
ATOM 794 O O . VAL A 1 112 ? 4.482 -0.986 3.442 1.00 89.44 112 VAL A O 1
ATOM 797 N N . HIS A 1 113 ? 2.874 -2.311 2.624 1.00 90.38 113 HIS A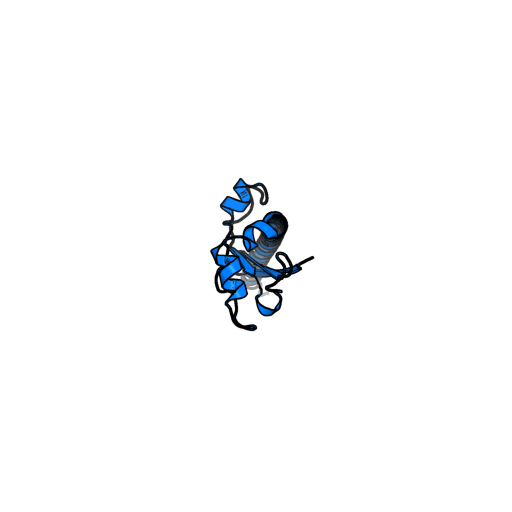 N 1
ATOM 798 C CA . HIS A 1 113 ? 3.754 -3.237 1.936 1.00 90.38 113 HIS A CA 1
ATOM 799 C C . HIS A 1 113 ? 3.685 -2.969 0.441 1.00 90.38 113 HIS A C 1
ATOM 801 O O . HIS A 1 113 ? 2.604 -2.935 -0.135 1.00 90.38 113 HIS A O 1
ATOM 807 N N . THR A 1 114 ? 4.838 -2.816 -0.192 1.00 89.81 114 THR A N 1
ATOM 808 C CA . THR A 1 114 ? 4.944 -2.710 -1.648 1.00 89.81 114 THR A CA 1
ATOM 809 C C . THR A 1 114 ? 5.901 -3.763 -2.163 1.00 89.81 114 THR A C 1
ATOM 811 O O . THR A 1 114 ? 6.872 -4.101 -1.481 1.00 89.81 114 THR A O 1
ATOM 814 N N . THR A 1 115 ? 5.598 -4.352 -3.315 1.00 88.88 115 THR A N 1
ATOM 815 C CA . THR A 1 115 ? 6.437 -5.378 -3.939 1.00 88.88 115 THR A CA 1
ATOM 816 C C . THR A 1 115 ? 6.541 -5.137 -5.438 1.00 88.88 115 THR A C 1
ATOM 818 O O . THR A 1 115 ? 5.526 -4.978 -6.110 1.00 88.88 115 THR A O 1
ATOM 821 N N . VAL A 1 116 ? 7.765 -5.124 -5.964 1.00 87.44 116 VAL A N 1
ATOM 822 C CA . VAL A 1 116 ? 8.062 -4.999 -7.399 1.00 87.44 116 VAL A CA 1
ATOM 823 C C . VAL A 1 116 ? 9.103 -6.051 -7.754 1.00 87.44 116 VAL A C 1
ATOM 825 O O . VAL A 1 116 ? 10.119 -6.164 -7.073 1.00 87.44 116 VAL A O 1
ATOM 828 N N . ALA A 1 117 ? 8.835 -6.858 -8.785 1.00 85.69 117 ALA A N 1
ATOM 829 C CA . ALA A 1 117 ? 9.743 -7.907 -9.269 1.00 85.69 117 ALA A CA 1
ATOM 830 C C . ALA A 1 117 ? 10.320 -8.827 -8.160 1.00 85.69 117 ALA A C 1
ATOM 832 O O . ALA A 1 117 ? 11.460 -9.277 -8.235 1.00 85.69 117 ALA A O 1
ATOM 833 N N . GLY A 1 118 ? 9.536 -9.103 -7.109 1.00 81.19 118 GLY A N 1
ATOM 834 C CA . GLY A 1 118 ? 9.942 -9.940 -5.971 1.00 81.19 118 GLY A CA 1
ATOM 835 C C . GLY A 1 118 ? 10.699 -9.217 -4.847 1.00 81.19 118 GLY A C 1
ATOM 836 O O . GLY A 1 118 ? 10.920 -9.817 -3.796 1.00 81.19 118 GLY A O 1
ATOM 837 N N . VAL A 1 119 ? 11.046 -7.937 -5.009 1.00 83.38 119 VAL A N 1
ATOM 838 C CA . VAL A 1 119 ? 11.635 -7.103 -3.950 1.00 83.38 119 VAL A CA 1
ATOM 839 C C . VAL A 1 119 ? 10.516 -6.421 -3.166 1.00 83.38 119 VAL A C 1
ATOM 841 O O . VAL A 1 119 ? 9.649 -5.782 -3.760 1.00 83.38 119 VAL A O 1
A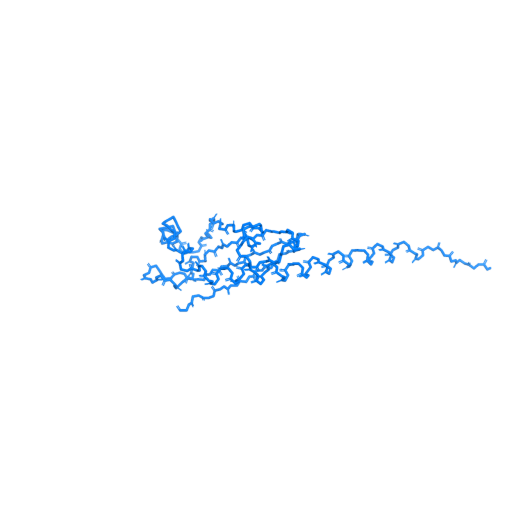TOM 844 N N . ARG A 1 120 ? 10.520 -6.552 -1.832 1.00 86.75 120 ARG A N 1
ATOM 845 C CA . ARG A 1 120 ? 9.475 -6.015 -0.943 1.00 86.75 120 ARG A CA 1
ATOM 846 C C . ARG A 1 120 ? 10.011 -4.926 -0.023 1.00 86.75 120 ARG A C 1
ATOM 848 O O . ARG A 1 120 ? 11.016 -5.122 0.656 1.00 86.75 120 ARG A O 1
ATOM 855 N N . ARG A 1 121 ? 9.263 -3.829 0.106 1.00 89.19 121 ARG A N 1
ATOM 856 C CA . ARG A 1 121 ? 9.485 -2.781 1.110 1.00 89.19 121 ARG A CA 1
ATOM 857 C C . ARG A 1 121 ? 8.260 -2.644 2.009 1.00 89.19 121 ARG A C 1
ATOM 859 O O . ARG A 1 121 ? 7.126 -2.716 1.546 1.00 89.19 121 ARG A O 1
ATOM 866 N N . THR A 1 122 ? 8.497 -2.457 3.306 1.00 90.06 122 THR A N 1
ATOM 867 C CA . THR A 1 122 ? 7.444 -2.223 4.303 1.00 90.06 122 THR A CA 1
ATOM 868 C C . THR A 1 122 ? 7.679 -0.889 4.990 1.00 90.06 122 THR A C 1
ATOM 870 O O . THR A 1 122 ? 8.783 -0.632 5.465 1.00 90.06 122 THR A O 1
ATOM 873 N N . GLN A 1 123 ? 6.647 -0.056 5.054 1.00 89.50 123 GLN A N 1
ATOM 874 C CA . GLN A 1 123 ? 6.642 1.203 5.794 1.00 89.50 123 GLN A CA 1
ATOM 875 C C . GLN A 1 123 ? 5.525 1.185 6.835 1.00 89.50 123 GLN A C 1
ATOM 877 O O . GLN A 1 123 ? 4.507 0.525 6.643 1.00 89.50 123 GLN A O 1
ATOM 882 N N . ILE A 1 124 ? 5.721 1.889 7.947 1.00 87.94 124 ILE A N 1
ATOM 883 C CA . ILE A 1 124 ? 4.727 1.991 9.016 1.00 87.94 124 ILE A CA 1
ATOM 884 C C . ILE A 1 124 ? 4.273 3.444 9.089 1.00 87.94 124 ILE A C 1
ATOM 886 O O . ILE A 1 124 ? 5.072 4.338 9.359 1.00 87.94 124 ILE A O 1
ATOM 890 N N . ILE A 1 125 ? 2.985 3.669 8.854 1.00 85.81 125 ILE A N 1
ATOM 891 C CA . ILE A 1 125 ? 2.326 4.941 9.119 1.00 85.81 125 ILE A CA 1
ATOM 892 C C . ILE A 1 125 ? 1.843 4.896 10.557 1.00 85.81 125 ILE A C 1
ATOM 894 O O . ILE A 1 125 ? 1.016 4.057 10.926 1.00 85.81 125 ILE A O 1
ATOM 898 N N . HIS A 1 126 ? 2.376 5.804 11.361 1.00 80.94 126 HIS A N 1
ATOM 899 C CA . HIS A 1 126 ? 1.964 5.954 12.742 1.00 80.94 126 HIS A CA 1
ATOM 900 C C . HIS A 1 126 ? 0.702 6.801 12.844 1.00 80.94 126 HIS A C 1
ATOM 902 O O . HIS A 1 126 ? 0.610 7.887 12.265 1.00 80.94 126 HIS A O 1
ATOM 908 N N . ALA A 1 127 ? -0.236 6.290 13.629 1.00 65.88 127 ALA A N 1
ATOM 909 C CA . ALA A 1 127 ? -1.298 7.063 14.240 1.00 65.88 127 ALA A CA 1
ATOM 910 C C . ALA A 1 127 ? -0.771 8.359 14.873 1.00 65.88 127 ALA A C 1
ATOM 912 O O . ALA A 1 127 ? 0.226 8.315 15.597 1.00 65.88 127 ALA A O 1
ATOM 913 N N . ARG A 1 128 ? -1.446 9.486 14.629 1.00 57.34 128 ARG A N 1
ATOM 914 C CA . ARG A 1 128 ? -1.212 10.746 15.349 1.00 57.34 128 ARG A CA 1
ATOM 915 C C . ARG A 1 128 ? -2.274 10.957 16.412 1.00 57.34 128 ARG A C 1
ATOM 917 O O . ARG A 1 128 ? -3.449 10.653 16.114 1.00 57.34 128 ARG A O 1
#